Protein AF-A0A2N5HA12-F1 (afdb_monomer)

Sequence (154 aa):
MLQVNRSPIEVMDVTLKYIGFDLKGAIQGSKHILGKIHMCPIIVNPYKSICLFPYKSTRKEDCVWFNPEHIVKSKAHRFKTEVELSNGVSIIIDLKRFYLINKIQAALQLKKIASERGNHPHSLSDYLALEKVKPITKLKEGKYNFQSLVEFNG

Solvent-accessible surface area (backbone atoms only — not comparable to full-atom values): 9301 Å² total; per-residue (Å²): 132,91,84,67,102,57,53,61,57,55,53,51,34,51,55,19,45,75,77,75,42,50,52,68,58,32,47,52,52,36,35,70,74,71,40,99,63,80,67,61,32,30,65,65,33,74,94,77,62,40,35,36,30,44,84,48,61,71,88,42,84,87,39,54,71,43,46,58,88,42,52,72,47,76,44,77,47,89,79,19,18,36,36,34,31,75,86,78,51,71,46,79,42,96,42,46,47,69,63,52,52,55,51,40,50,52,30,51,51,49,44,50,54,52,50,52,61,74,67,43,90,67,56,74,66,56,61,67,56,54,79,74,61,82,76,84,46,77,42,98,85,72,46,64,55,67,75,79,66,69,82,78,72,133

pLDDT: mean 83.91, std 14.59, range [36.16, 97.62]

Structure (mmCIF, N/CA/C/O backbone):
data_AF-A0A2N5HA12-F1
#
_entry.id   AF-A0A2N5HA12-F1
#
loop_
_atom_site.group_PDB
_atom_site.id
_atom_site.type_symbol
_atom_site.label_atom_id
_atom_site.label_alt_id
_atom_site.label_comp_id
_atom_site.label_asym_id
_atom_site.label_entity_id
_atom_site.label_seq_id
_atom_site.pdbx_PDB_ins_code
_atom_site.Cartn_x
_atom_site.Cartn_y
_atom_site.Cartn_z
_atom_site.occupancy
_atom_site.B_iso_or_equiv
_atom_site.auth_seq_id
_atom_site.auth_comp_id
_atom_site.auth_asym_id
_atom_site.auth_atom_id
_atom_site.pdbx_PDB_model_num
ATOM 1 N N . MET A 1 1 ? -25.022 -5.285 -1.638 1.00 36.16 1 MET A N 1
ATOM 2 C CA . MET A 1 1 ? -23.661 -5.726 -1.255 1.00 36.16 1 MET A CA 1
ATOM 3 C C . MET A 1 1 ? -23.358 -6.999 -2.022 1.00 36.16 1 MET A C 1
ATOM 5 O O . MET A 1 1 ? -24.156 -7.920 -1.937 1.00 36.16 1 MET A O 1
ATOM 9 N N . LEU A 1 2 ? -22.278 -7.046 -2.803 1.00 42.00 2 LEU A N 1
ATOM 10 C CA . LEU A 1 2 ? -21.825 -8.290 -3.436 1.00 42.00 2 LEU A CA 1
ATOM 11 C C . LEU A 1 2 ? -21.057 -9.098 -2.386 1.00 42.00 2 LEU A C 1
ATOM 13 O O . LEU A 1 2 ? -19.971 -8.695 -1.975 1.00 42.00 2 LEU A O 1
ATOM 17 N N . GLN A 1 3 ? -21.648 -10.192 -1.913 1.00 44.94 3 GLN A N 1
ATOM 18 C CA . GLN A 1 3 ? -21.006 -11.112 -0.981 1.00 44.94 3 GLN A CA 1
ATOM 19 C C . GLN A 1 3 ? -20.256 -12.166 -1.802 1.00 44.94 3 GLN A C 1
ATOM 21 O O . GLN A 1 3 ? -20.861 -12.908 -2.572 1.00 44.94 3 GLN A O 1
ATOM 26 N N . VAL A 1 4 ? -18.928 -12.188 -1.694 1.00 60.69 4 VAL A N 1
ATOM 27 C CA . VAL A 1 4 ? -18.072 -13.138 -2.414 1.00 60.69 4 VAL A CA 1
ATOM 28 C C . VAL A 1 4 ? -17.590 -14.184 -1.410 1.00 60.69 4 VAL A C 1
ATOM 30 O O . VAL A 1 4 ? -16.972 -13.820 -0.414 1.00 60.69 4 VAL A O 1
ATOM 33 N N . ASN A 1 5 ? -17.839 -15.475 -1.664 1.00 72.88 5 ASN A N 1
ATOM 34 C CA . ASN A 1 5 ? -17.323 -16.598 -0.857 1.00 72.88 5 ASN A CA 1
ATOM 35 C C . ASN A 1 5 ? -15.824 -16.839 -1.123 1.00 72.88 5 ASN A C 1
ATOM 37 O O . ASN A 1 5 ? -15.420 -17.925 -1.531 1.00 72.88 5 ASN A O 1
ATOM 41 N N . ARG A 1 6 ? -15.004 -15.795 -0.993 1.00 73.81 6 ARG A N 1
ATOM 42 C CA . ARG A 1 6 ? -13.553 -15.833 -1.204 1.00 73.81 6 ARG A CA 1
ATOM 43 C C . ARG A 1 6 ? -12.874 -14.927 -0.190 1.00 73.81 6 ARG A C 1
ATOM 45 O O . ARG A 1 6 ? -13.390 -13.860 0.138 1.00 73.81 6 ARG A O 1
ATOM 52 N N . SER A 1 7 ? -11.704 -15.334 0.279 1.00 79.25 7 SER A N 1
ATOM 53 C CA . SER A 1 7 ? -10.860 -14.505 1.134 1.00 79.25 7 SER A CA 1
ATOM 54 C C . SER A 1 7 ? -10.412 -13.229 0.398 1.00 79.25 7 SER A C 1
ATOM 56 O O . SER A 1 7 ? -10.308 -13.223 -0.835 1.00 79.25 7 SER A O 1
ATOM 58 N N . PRO A 1 8 ? -10.068 -12.142 1.116 1.00 78.88 8 PRO A N 1
ATOM 59 C CA . PRO A 1 8 ? -9.571 -10.916 0.488 1.00 78.88 8 PRO A CA 1
ATOM 60 C C . PRO A 1 8 ? -8.365 -11.142 -0.437 1.00 78.88 8 PRO A C 1
ATOM 62 O O . PRO A 1 8 ? -8.245 -10.486 -1.468 1.00 78.88 8 PRO A O 1
ATOM 65 N N . ILE A 1 9 ? -7.483 -12.090 -0.098 1.00 82.56 9 ILE A N 1
ATOM 66 C CA . ILE A 1 9 ? -6.333 -12.466 -0.936 1.00 82.56 9 ILE A CA 1
ATOM 67 C C . ILE A 1 9 ? -6.787 -13.089 -2.257 1.00 82.56 9 ILE A C 1
ATOM 69 O O . ILE A 1 9 ? -6.270 -12.712 -3.304 1.00 82.56 9 ILE A O 1
ATOM 73 N N . GLU A 1 10 ? -7.747 -14.011 -2.227 1.00 84.19 10 GLU A N 1
ATOM 74 C CA . GLU A 1 10 ? -8.238 -14.680 -3.437 1.00 84.19 10 GLU A CA 1
ATOM 75 C C . GLU A 1 10 ? -8.959 -13.707 -4.367 1.00 84.19 10 GLU A C 1
ATOM 77 O O . GLU A 1 10 ? -8.793 -13.776 -5.582 1.00 84.19 10 GLU A O 1
ATOM 82 N N . VAL A 1 11 ? -9.730 -12.765 -3.815 1.00 84.25 11 VAL A N 1
ATOM 83 C CA . VAL A 1 11 ? -10.377 -11.711 -4.612 1.00 84.25 11 VAL A CA 1
ATOM 84 C C . VAL A 1 11 ? -9.329 -10.843 -5.315 1.00 84.25 11 VAL A C 1
ATOM 86 O O . VAL A 1 11 ? -9.462 -10.558 -6.507 1.00 84.25 11 VAL A O 1
ATOM 89 N N . MET A 1 12 ? -8.266 -10.458 -4.606 1.00 85.38 12 MET A N 1
ATOM 90 C CA . MET A 1 12 ? -7.161 -9.675 -5.169 1.00 85.38 12 MET A CA 1
ATOM 91 C C . MET A 1 12 ? -6.402 -10.450 -6.251 1.00 85.38 12 MET A C 1
ATOM 93 O O . MET A 1 12 ? -6.125 -9.904 -7.316 1.00 85.38 12 MET A O 1
ATOM 97 N N . ASP A 1 13 ? -6.103 -11.724 -6.000 1.00 87.88 13 ASP A N 1
ATOM 98 C CA . ASP A 1 13 ? -5.396 -12.594 -6.940 1.00 87.88 13 ASP A CA 1
ATOM 99 C C . ASP A 1 13 ? -6.196 -12.815 -8.229 1.00 87.88 13 ASP A C 1
ATOM 101 O O . ASP A 1 13 ? -5.670 -12.657 -9.327 1.00 87.88 13 ASP A O 1
ATOM 105 N N . VAL A 1 14 ? -7.499 -13.077 -8.114 1.00 87.69 14 VAL A N 1
ATOM 106 C CA . VAL A 1 14 ? -8.395 -13.224 -9.271 1.00 87.69 14 VAL A CA 1
ATOM 107 C C . VAL A 1 14 ? -8.505 -11.918 -10.058 1.00 87.69 14 VAL A C 1
ATOM 109 O O . VAL A 1 14 ? -8.490 -11.946 -11.287 1.00 87.69 14 VAL A O 1
ATOM 112 N N . THR A 1 15 ? -8.572 -10.775 -9.368 1.00 86.88 15 THR A N 1
ATOM 113 C CA . THR A 1 15 ? -8.620 -9.451 -10.009 1.00 86.88 15 THR A CA 1
ATOM 114 C C . THR A 1 15 ? -7.354 -9.184 -10.820 1.00 86.88 15 THR A C 1
ATOM 116 O O . THR A 1 15 ? -7.444 -8.743 -11.962 1.00 86.88 15 THR A O 1
ATOM 119 N N . LEU A 1 16 ? -6.180 -9.481 -10.256 1.00 89.50 16 LEU A N 1
ATOM 120 C CA . LEU A 1 16 ? -4.899 -9.339 -10.947 1.00 89.50 16 LEU A CA 1
ATOM 121 C C . LEU A 1 16 ? -4.790 -10.301 -12.132 1.00 89.50 16 LEU A C 1
ATOM 123 O O . LEU A 1 16 ? -4.440 -9.875 -13.229 1.00 89.50 16 LEU A O 1
ATOM 127 N N . LYS A 1 17 ? -5.169 -11.570 -11.955 1.00 91.50 17 LYS A N 1
ATOM 128 C CA . LYS A 1 17 ? -5.131 -12.570 -13.031 1.00 91.50 17 LYS A CA 1
ATOM 129 C C . LYS A 1 17 ? -6.021 -12.195 -14.207 1.00 91.50 17 LYS A C 1
ATOM 131 O O . LYS A 1 17 ? -5.615 -12.381 -15.349 1.00 91.50 17 LYS A O 1
ATOM 136 N N . TYR A 1 18 ? -7.191 -11.613 -13.942 1.00 89.06 18 TYR A N 1
ATOM 137 C CA . TYR A 1 18 ? -8.108 -11.153 -14.986 1.00 89.06 18 TYR A CA 1
ATOM 138 C C . TYR A 1 18 ? -7.469 -10.127 -15.937 1.00 89.06 18 TYR A C 1
ATOM 140 O O . TYR A 1 18 ? -7.750 -10.141 -17.130 1.00 89.06 18 TYR A O 1
ATOM 148 N N . ILE A 1 19 ? -6.581 -9.266 -15.431 1.00 87.19 19 ILE A N 1
ATOM 149 C CA . ILE A 1 19 ? -5.858 -8.270 -16.238 1.00 87.19 19 ILE A CA 1
ATOM 150 C C . ILE A 1 19 ? -4.439 -8.718 -16.636 1.00 87.19 19 ILE A C 1
ATOM 152 O O . ILE A 1 19 ? -3.655 -7.895 -17.101 1.00 87.19 19 ILE A O 1
ATOM 156 N N . GLY A 1 20 ? -4.097 -10.000 -16.456 1.00 88.19 20 GLY A N 1
ATOM 157 C CA . GLY A 1 20 ? -2.808 -10.572 -16.868 1.00 88.19 20 GLY A CA 1
ATOM 158 C C . GLY A 1 20 ? -1.658 -10.412 -15.866 1.00 88.19 20 GLY A C 1
ATOM 159 O O . GLY A 1 20 ? -0.499 -10.552 -16.244 1.00 88.19 20 GLY A O 1
ATOM 160 N N . PHE A 1 21 ? -1.952 -10.128 -14.596 1.00 89.81 21 PHE A N 1
ATOM 161 C CA . PHE A 1 21 ? -0.961 -9.973 -13.527 1.00 89.81 21 PHE A CA 1
ATOM 162 C C . PHE A 1 21 ? -1.081 -11.078 -12.469 1.00 89.81 21 PHE A C 1
ATOM 164 O O . PHE A 1 21 ? -2.075 -11.792 -12.387 1.00 89.81 21 PHE A O 1
ATOM 171 N N . ASP A 1 22 ? -0.064 -11.196 -11.617 1.00 89.56 22 ASP A N 1
ATOM 172 C CA . ASP A 1 22 ? -0.016 -12.160 -10.515 1.00 89.56 22 ASP A CA 1
ATOM 173 C C . ASP A 1 22 ? 0.204 -11.441 -9.175 1.00 89.56 22 ASP A C 1
ATOM 175 O O . ASP A 1 22 ? 1.027 -10.524 -9.072 1.00 89.56 22 ASP A O 1
ATOM 179 N N . LEU A 1 23 ? -0.517 -11.863 -8.129 1.00 89.06 23 LEU A N 1
ATOM 180 C CA . LEU A 1 23 ? -0.441 -11.240 -6.805 1.00 89.06 23 LEU A CA 1
ATOM 181 C C . LEU A 1 23 ? 0.951 -11.348 -6.182 1.00 89.06 23 LEU A C 1
ATOM 183 O O . LEU A 1 23 ? 1.442 -10.383 -5.589 1.00 89.06 23 LEU A O 1
ATOM 187 N N . LYS A 1 24 ? 1.612 -12.501 -6.318 1.00 90.31 24 LYS A N 1
ATOM 188 C CA . LYS A 1 24 ? 2.966 -12.692 -5.789 1.00 90.31 24 LYS A CA 1
ATOM 189 C C . LYS A 1 24 ? 3.946 -11.785 -6.532 1.00 90.31 24 LYS A C 1
ATOM 191 O O . LYS A 1 24 ? 4.742 -11.118 -5.874 1.00 90.31 24 LYS A O 1
ATOM 196 N N . GLY A 1 25 ? 3.850 -11.694 -7.857 1.00 90.31 25 GLY A N 1
ATOM 197 C CA . GLY A 1 25 ? 4.621 -10.758 -8.676 1.00 90.31 25 GLY A CA 1
ATOM 198 C C . GLY A 1 25 ? 4.427 -9.303 -8.243 1.00 90.31 25 GLY A C 1
ATOM 199 O O . GLY A 1 25 ? 5.407 -8.604 -7.984 1.00 90.31 25 GLY A O 1
ATOM 200 N N . ALA A 1 26 ? 3.177 -8.868 -8.056 1.00 92.00 26 ALA A N 1
ATOM 201 C CA . ALA A 1 26 ? 2.855 -7.511 -7.612 1.00 92.00 26 ALA A CA 1
ATOM 202 C C . ALA A 1 26 ? 3.454 -7.188 -6.230 1.00 92.00 26 ALA A C 1
ATOM 204 O O . ALA A 1 26 ? 4.037 -6.118 -6.033 1.00 92.00 26 ALA A O 1
ATOM 205 N N . ILE A 1 27 ? 3.379 -8.127 -5.280 1.00 91.81 27 ILE A N 1
ATOM 206 C CA . ILE A 1 27 ? 3.996 -7.985 -3.952 1.00 91.81 27 ILE A CA 1
ATOM 207 C C . ILE A 1 27 ? 5.521 -7.880 -4.061 1.00 91.81 27 ILE A C 1
ATOM 209 O O . ILE A 1 27 ? 6.125 -7.042 -3.390 1.00 91.81 27 ILE A O 1
ATOM 213 N N . GLN A 1 28 ? 6.159 -8.725 -4.876 1.00 91.88 28 GLN A N 1
ATOM 214 C CA . GLN A 1 28 ? 7.618 -8.719 -5.014 1.00 91.88 28 GLN A CA 1
ATOM 215 C C . GLN A 1 28 ? 8.121 -7.454 -5.710 1.00 91.88 28 GLN A C 1
ATOM 217 O O . GLN A 1 28 ? 9.058 -6.834 -5.215 1.00 91.88 28 GLN A O 1
ATOM 222 N N . GLY A 1 29 ? 7.459 -7.013 -6.782 1.00 91.62 29 GLY A N 1
ATOM 223 C CA . GLY A 1 29 ? 7.779 -5.748 -7.444 1.00 91.62 29 GLY A CA 1
ATOM 224 C C . GLY A 1 29 ? 7.639 -4.554 -6.499 1.00 91.62 29 GLY A C 1
ATOM 225 O O . GLY A 1 29 ? 8.510 -3.688 -6.445 1.00 91.62 29 GLY A O 1
ATOM 226 N N . SER A 1 30 ? 6.599 -4.551 -5.664 1.00 93.44 30 SER A N 1
ATOM 227 C CA . SER A 1 30 ? 6.388 -3.486 -4.678 1.00 93.44 30 SER A CA 1
ATOM 228 C C . SER A 1 30 ? 7.478 -3.461 -3.600 1.00 93.44 30 SER A C 1
ATOM 230 O O . SER A 1 30 ? 7.952 -2.387 -3.232 1.00 93.44 30 SER A O 1
ATOM 232 N N . LYS A 1 31 ? 7.956 -4.628 -3.144 1.00 93.06 31 LYS A N 1
ATOM 233 C CA . LYS A 1 31 ? 9.124 -4.726 -2.248 1.00 93.06 31 LYS A CA 1
ATOM 234 C C . LYS A 1 31 ? 10.429 -4.309 -2.921 1.00 93.06 31 LYS A C 1
ATOM 236 O O . LYS A 1 31 ? 11.286 -3.742 -2.257 1.00 93.06 31 LYS A O 1
ATOM 241 N N . HIS A 1 32 ? 10.592 -4.568 -4.215 1.00 91.19 32 HIS A N 1
ATOM 242 C CA . HIS A 1 32 ? 11.760 -4.095 -4.965 1.00 91.19 32 HIS A CA 1
ATOM 243 C C . HIS A 1 32 ? 11.788 -2.566 -5.051 1.00 91.19 32 HIS A C 1
ATOM 245 O O . HIS A 1 32 ? 12.841 -1.950 -4.932 1.00 91.19 32 HIS A O 1
ATOM 251 N N . ILE A 1 33 ? 10.618 -1.940 -5.205 1.00 91.50 33 ILE A N 1
ATOM 252 C CA . ILE A 1 33 ? 10.482 -0.480 -5.274 1.00 91.50 33 ILE A CA 1
ATOM 253 C C . ILE A 1 33 ? 10.642 0.178 -3.897 1.00 91.50 33 ILE A C 1
ATOM 255 O O . ILE A 1 33 ? 11.342 1.180 -3.776 1.00 91.50 33 ILE A O 1
ATOM 259 N N . LEU A 1 34 ? 9.980 -0.355 -2.868 1.00 92.44 34 LEU A N 1
ATOM 260 C CA . LEU A 1 34 ? 9.909 0.266 -1.539 1.00 92.44 34 LEU A CA 1
ATOM 261 C C . LEU A 1 34 ? 10.950 -0.262 -0.539 1.00 92.44 34 LEU A C 1
ATOM 263 O O . LEU A 1 34 ? 11.069 0.271 0.563 1.00 92.44 34 LEU A O 1
ATOM 267 N N . GLY A 1 35 ? 11.675 -1.326 -0.878 1.00 90.19 35 GLY A N 1
ATOM 268 C CA . GLY A 1 35 ? 12.582 -2.024 0.029 1.00 90.19 35 GLY A CA 1
ATOM 269 C C . GLY A 1 35 ? 11.869 -2.951 1.025 1.00 90.19 35 GLY A C 1
ATOM 270 O O . GLY A 1 35 ? 10.791 -3.501 0.774 1.00 90.19 35 GLY A O 1
ATOM 271 N N . LYS A 1 36 ? 12.498 -3.166 2.190 1.00 82.06 36 LYS A N 1
ATOM 272 C CA . LYS A 1 36 ? 11.984 -4.057 3.246 1.00 82.06 36 LYS A CA 1
ATOM 273 C C . LYS A 1 36 ? 10.772 -3.436 3.948 1.00 82.06 36 LYS A C 1
ATOM 275 O O . LYS A 1 36 ? 10.907 -2.785 4.979 1.00 82.06 36 LYS A O 1
ATOM 280 N N . ILE A 1 37 ? 9.580 -3.691 3.411 1.00 84.25 37 ILE A N 1
ATOM 281 C CA . ILE A 1 37 ? 8.303 -3.275 3.997 1.00 84.25 37 ILE A CA 1
ATOM 282 C C . ILE A 1 37 ? 7.401 -4.480 4.301 1.00 84.25 37 ILE A C 1
ATOM 284 O O . ILE A 1 37 ? 7.222 -5.392 3.487 1.00 84.25 37 ILE A O 1
ATOM 288 N N . HIS A 1 38 ? 6.807 -4.482 5.494 1.00 79.75 38 HIS A N 1
ATOM 289 C CA . HIS A 1 38 ? 5.766 -5.436 5.877 1.00 79.75 38 HIS A CA 1
ATOM 290 C C . HIS A 1 38 ? 4.393 -4.925 5.438 1.00 79.75 38 HIS A C 1
ATOM 292 O O . HIS A 1 38 ? 4.134 -3.727 5.514 1.00 79.75 38 HIS A O 1
ATOM 298 N N . MET A 1 39 ? 3.485 -5.833 5.049 1.00 84.75 39 MET A N 1
ATOM 299 C CA . MET A 1 39 ? 2.133 -5.471 4.580 1.00 84.75 39 MET A CA 1
ATOM 300 C C . MET A 1 39 ? 2.194 -4.461 3.423 1.00 84.75 39 MET A C 1
ATOM 302 O O . MET A 1 39 ? 1.641 -3.365 3.502 1.00 84.75 39 MET A O 1
ATOM 306 N N . CYS A 1 40 ? 2.954 -4.840 2.394 1.00 88.62 40 CYS A N 1
ATOM 307 C CA . CYS A 1 40 ? 3.303 -3.993 1.264 1.00 88.62 40 CYS A CA 1
ATOM 308 C C . CYS A 1 40 ? 2.043 -3.547 0.492 1.00 88.62 40 CYS A C 1
ATOM 310 O O . CYS A 1 40 ? 1.162 -4.385 0.266 1.00 88.62 40 CYS A O 1
ATOM 312 N N . PRO A 1 41 ? 1.941 -2.266 0.091 1.00 95.12 41 PRO A N 1
ATOM 313 C CA . PRO A 1 41 ? 0.977 -1.854 -0.925 1.00 95.12 41 PRO A CA 1
ATOM 314 C C . PRO A 1 41 ? 1.257 -2.575 -2.247 1.00 95.12 41 PRO A C 1
ATOM 316 O O . PRO A 1 41 ? 2.381 -3.015 -2.475 1.00 95.12 41 PRO A O 1
ATOM 319 N N . ILE A 1 42 ? 0.256 -2.688 -3.118 1.00 95.06 42 ILE A N 1
ATOM 320 C CA . ILE A 1 42 ? 0.416 -3.272 -4.451 1.00 95.06 42 ILE A CA 1
ATOM 321 C C . ILE A 1 42 ? -0.321 -2.455 -5.510 1.00 95.06 42 ILE A C 1
ATOM 323 O O . ILE A 1 42 ? -1.389 -1.894 -5.253 1.00 95.06 42 ILE A O 1
ATOM 327 N N . ILE A 1 43 ? 0.223 -2.444 -6.724 1.00 93.88 43 ILE A N 1
ATOM 328 C CA . ILE A 1 43 ? -0.484 -1.948 -7.905 1.00 93.88 43 ILE A CA 1
ATOM 329 C C . ILE A 1 43 ? -1.433 -3.045 -8.388 1.00 93.88 43 ILE A C 1
ATOM 331 O O . ILE A 1 43 ? -0.990 -4.109 -8.810 1.00 93.88 43 ILE A O 1
ATOM 335 N N . VAL A 1 44 ? -2.738 -2.787 -8.295 1.00 91.88 44 VAL A N 1
ATOM 336 C CA . VAL A 1 44 ? -3.800 -3.727 -8.692 1.00 91.88 44 VAL A CA 1
ATOM 337 C C . VAL A 1 44 ? -4.205 -3.537 -10.141 1.00 91.88 44 VAL A C 1
ATOM 339 O O . VAL A 1 44 ? -4.615 -4.484 -10.793 1.00 91.88 44 VAL A O 1
ATOM 342 N N . ASN A 1 45 ? -4.101 -2.316 -10.655 1.00 89.06 45 ASN A N 1
ATOM 343 C CA . ASN A 1 45 ? -4.329 -2.039 -12.063 1.00 89.06 45 ASN A CA 1
ATOM 344 C C . ASN A 1 45 ? -3.327 -0.974 -12.516 1.00 89.06 45 ASN A C 1
ATOM 346 O O . ASN A 1 45 ? -3.518 0.194 -12.172 1.00 89.06 45 ASN A O 1
ATOM 350 N N . PRO A 1 46 ? -2.267 -1.341 -13.254 1.00 84.06 46 PRO A N 1
ATOM 351 C CA . PRO A 1 46 ? -1.264 -0.375 -13.688 1.00 84.06 46 PRO A CA 1
ATOM 352 C C . PRO A 1 46 ? -1.822 0.623 -14.706 1.00 84.06 46 PRO A C 1
ATOM 354 O O . PRO A 1 46 ? -1.516 1.808 -14.606 1.00 84.06 46 PRO A O 1
ATOM 357 N N . TYR A 1 47 ? -2.720 0.191 -15.598 1.00 85.62 47 TYR A N 1
ATOM 358 C CA . TYR A 1 47 ? -3.341 1.047 -16.619 1.00 85.62 47 TYR A CA 1
ATOM 359 C C . TYR A 1 47 ? -4.170 2.186 -16.021 1.00 85.62 47 TYR A C 1
ATOM 361 O O . TYR A 1 47 ? -4.201 3.288 -16.552 1.00 85.62 47 TYR A O 1
ATOM 369 N N . LYS A 1 48 ? -4.843 1.919 -14.896 1.00 87.38 48 LYS A N 1
ATOM 370 C CA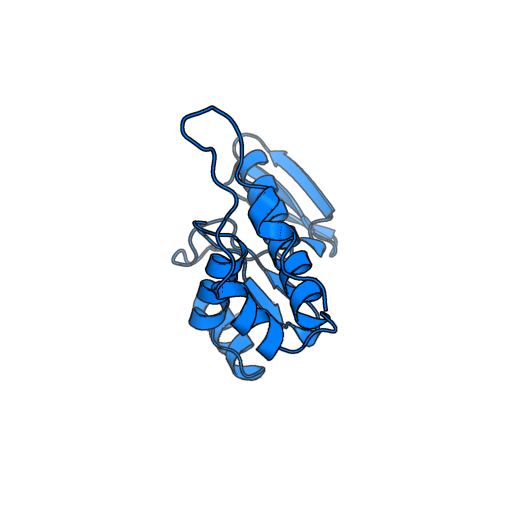 . LYS A 1 48 ? -5.606 2.920 -14.132 1.00 87.38 48 LYS A CA 1
ATOM 371 C C . LYS A 1 48 ? -4.835 3.460 -12.925 1.00 87.38 48 LYS A C 1
ATOM 373 O O . LYS A 1 48 ? -5.401 4.182 -12.111 1.00 87.38 48 LYS A O 1
ATOM 378 N N . SER A 1 49 ? -3.574 3.054 -12.773 1.00 86.06 49 SER A N 1
ATOM 379 C CA . SER A 1 49 ? -2.713 3.352 -11.625 1.00 86.06 49 SER A CA 1
ATOM 380 C C . SER A 1 49 ? -3.392 3.141 -10.259 1.00 86.06 49 SER A C 1
ATOM 382 O O . SER A 1 49 ? -3.169 3.906 -9.318 1.00 86.06 49 SER A O 1
ATOM 384 N N . ILE A 1 50 ? -4.220 2.095 -10.142 1.00 92.75 50 ILE A N 1
ATOM 385 C CA . ILE A 1 50 ? -4.906 1.738 -8.896 1.00 92.75 50 ILE A CA 1
ATOM 386 C C . ILE A 1 50 ? -3.897 1.051 -7.981 1.00 92.75 50 ILE A C 1
ATOM 388 O O . ILE A 1 50 ? -3.447 -0.062 -8.259 1.00 92.75 50 ILE A O 1
ATOM 392 N N . CYS A 1 51 ? -3.575 1.712 -6.874 1.00 95.69 51 CYS A N 1
ATOM 393 C CA . CYS A 1 51 ? -2.735 1.188 -5.805 1.00 95.69 51 CYS A CA 1
ATOM 394 C C . CYS A 1 51 ? -3.613 0.866 -4.597 1.00 95.69 51 CYS A C 1
ATOM 396 O O . CYS A 1 51 ? -4.405 1.708 -4.184 1.00 95.69 51 CYS A O 1
ATOM 398 N N . LEU A 1 52 ? -3.476 -0.327 -4.021 1.00 96.06 52 LEU A N 1
ATOM 399 C CA . LEU A 1 52 ? -4.166 -0.702 -2.790 1.00 96.06 52 LEU A CA 1
ATOM 400 C C . LEU A 1 52 ? -3.160 -1.069 -1.703 1.00 96.06 52 LEU A C 1
ATOM 402 O O . LEU A 1 52 ? -2.108 -1.639 -1.984 1.00 96.06 52 LEU A O 1
ATOM 406 N N . PHE A 1 53 ? -3.504 -0.806 -0.444 1.00 95.56 53 PHE A N 1
ATOM 407 C CA . PHE A 1 53 ? -2.694 -1.218 0.698 1.00 95.56 53 PHE A CA 1
ATOM 408 C C . PHE A 1 53 ? -3.543 -1.828 1.817 1.00 95.56 53 PHE A C 1
ATOM 410 O O . PHE A 1 53 ? -4.650 -1.351 2.083 1.00 95.56 53 PHE A O 1
ATOM 417 N N . PRO A 1 54 ? -3.037 -2.854 2.521 1.00 94.12 54 PRO A N 1
ATOM 418 C CA . PRO A 1 54 ? -3.759 -3.457 3.628 1.00 94.12 54 PRO A CA 1
ATOM 419 C C . PRO A 1 54 ? -3.443 -2.739 4.950 1.00 94.12 54 PRO A C 1
ATOM 421 O O . PRO A 1 54 ? -2.285 -2.426 5.269 1.00 94.12 54 PRO A O 1
ATOM 424 N N . TYR A 1 55 ? -4.464 -2.503 5.781 1.00 92.25 55 TYR A N 1
ATOM 425 C CA . TYR A 1 55 ? -4.237 -1.883 7.096 1.00 92.25 55 TYR A CA 1
ATOM 426 C C . TYR A 1 55 ? -3.707 -2.868 8.150 1.00 92.25 55 TYR A C 1
ATOM 428 O O . TYR A 1 55 ? -3.050 -2.446 9.100 1.00 92.25 55 TYR A O 1
ATOM 436 N N . LYS A 1 56 ? -3.917 -4.175 7.952 1.00 90.44 56 LYS A N 1
ATOM 437 C CA . LYS A 1 56 ? -3.387 -5.264 8.791 1.00 90.44 56 LYS A CA 1
ATOM 438 C C . LYS A 1 56 ? -2.943 -6.454 7.939 1.00 90.44 56 LYS A C 1
ATOM 440 O O . LYS A 1 56 ? -2.893 -6.359 6.719 1.00 90.44 56 LYS A O 1
ATOM 445 N N . SER A 1 57 ? -2.553 -7.556 8.580 1.00 88.19 57 SER A N 1
ATOM 446 C CA . SER A 1 57 ? -2.092 -8.754 7.871 1.00 88.19 57 SER A CA 1
ATOM 447 C C . SER A 1 57 ? -3.160 -9.274 6.912 1.00 88.19 57 SER A C 1
ATOM 449 O O . SER A 1 57 ? -4.297 -9.502 7.317 1.00 88.19 57 SER A O 1
ATOM 451 N N . THR A 1 58 ? -2.759 -9.534 5.669 1.00 83.81 58 THR A N 1
ATOM 452 C CA . THR A 1 58 ? -3.621 -10.060 4.601 1.00 83.81 58 THR A CA 1
ATOM 453 C C . THR A 1 58 ? -4.117 -11.479 4.872 1.00 83.81 58 THR A C 1
ATOM 455 O O . THR A 1 58 ? -5.068 -11.922 4.244 1.00 83.81 58 THR A O 1
ATOM 458 N N . ARG A 1 59 ? -3.492 -12.183 5.826 1.00 83.75 59 ARG A N 1
ATOM 459 C CA . ARG A 1 59 ? -3.929 -13.505 6.298 1.00 83.75 59 ARG A CA 1
ATOM 460 C C . ARG A 1 59 ? -5.143 -13.442 7.229 1.00 83.75 59 ARG A C 1
ATOM 462 O O . ARG A 1 59 ? -5.694 -14.486 7.545 1.00 83.75 59 ARG A O 1
ATOM 469 N N . LYS A 1 60 ? -5.514 -12.256 7.721 1.00 84.75 60 LYS A N 1
ATOM 470 C CA . LYS A 1 60 ? -6.708 -12.088 8.553 1.00 84.75 60 LYS A CA 1
ATOM 471 C C . LYS A 1 60 ? -7.937 -11.919 7.662 1.00 84.75 60 LYS A C 1
ATOM 473 O O . LYS A 1 60 ? -7.900 -11.123 6.726 1.00 84.75 60 LYS A O 1
ATOM 478 N N . GLU A 1 61 ? -9.017 -12.621 7.986 1.00 81.75 61 GLU A N 1
ATOM 479 C CA . GLU A 1 61 ? -10.275 -12.595 7.221 1.00 81.75 61 GLU A CA 1
ATOM 480 C C . GLU A 1 61 ? -10.909 -11.201 7.176 1.00 81.75 61 GLU A C 1
ATOM 482 O O . GLU A 1 61 ? -11.471 -10.789 6.168 1.00 81.75 61 GLU A O 1
ATOM 487 N N . ASP A 1 62 ? -10.731 -10.428 8.243 1.00 84.62 62 ASP A N 1
ATOM 488 C CA . ASP A 1 62 ? -11.254 -9.075 8.401 1.00 84.62 62 ASP A CA 1
ATOM 489 C C . ASP A 1 62 ? -10.305 -7.989 7.840 1.00 84.62 62 ASP A C 1
ATOM 491 O O . ASP A 1 62 ? -10.412 -6.804 8.185 1.00 84.62 62 ASP A O 1
ATOM 495 N N . CYS A 1 63 ? -9.321 -8.377 7.017 1.00 87.06 63 CYS A N 1
ATOM 496 C CA . CYS A 1 63 ? -8.376 -7.461 6.383 1.00 87.06 63 CYS A CA 1
ATOM 497 C C . CYS A 1 63 ? -9.052 -6.614 5.300 1.00 87.06 63 CYS A C 1
ATOM 499 O O . CYS A 1 63 ? -9.486 -7.121 4.270 1.00 87.06 63 CYS A O 1
ATOM 501 N N . VAL A 1 64 ? -9.035 -5.294 5.494 1.00 89.38 64 VAL A N 1
ATOM 502 C CA . VAL A 1 64 ? -9.500 -4.321 4.499 1.00 89.38 64 VAL A CA 1
ATOM 503 C C . VAL A 1 64 ? -8.306 -3.759 3.735 1.00 89.38 64 VAL A C 1
ATOM 505 O O . VAL A 1 64 ? -7.262 -3.444 4.321 1.00 89.38 64 VAL A O 1
ATOM 508 N N . TRP A 1 65 ? -8.488 -3.625 2.427 1.00 92.88 65 TRP A N 1
ATOM 509 C CA . TRP A 1 65 ? -7.566 -2.945 1.532 1.00 92.88 65 TRP A CA 1
ATOM 510 C C . TRP A 1 65 ? -8.123 -1.573 1.177 1.00 92.88 65 TRP A C 1
ATOM 512 O O . TRP A 1 65 ? -9.280 -1.448 0.783 1.00 92.88 65 TRP A O 1
ATOM 522 N N . PHE A 1 66 ? -7.292 -0.548 1.314 1.00 95.31 66 PHE A N 1
ATOM 523 C CA . PHE A 1 66 ? -7.654 0.825 1.001 1.00 95.31 66 PHE A CA 1
ATOM 524 C C . PHE A 1 66 ? -6.951 1.284 -0.268 1.00 95.31 66 PHE A C 1
ATOM 526 O O . PHE A 1 66 ? -5.773 0.992 -0.468 1.00 95.31 66 PHE A O 1
ATOM 533 N N . ASN A 1 67 ? -7.659 2.057 -1.088 1.00 96.00 67 ASN A N 1
ATOM 534 C CA . ASN A 1 67 ? -7.028 2.902 -2.092 1.00 96.00 67 ASN A CA 1
ATOM 535 C C . ASN A 1 67 ? -6.640 4.229 -1.410 1.00 96.00 67 ASN A C 1
ATOM 537 O O . ASN A 1 67 ? -7.535 4.887 -0.870 1.00 96.00 67 ASN A O 1
ATOM 541 N N . PRO A 1 68 ? -5.354 4.637 -1.410 1.00 96.56 68 PRO A N 1
ATOM 542 C CA . PRO A 1 68 ? -4.926 5.862 -0.742 1.00 96.56 68 PRO A CA 1
ATOM 543 C C . PRO A 1 68 ? -5.590 7.121 -1.314 1.00 96.56 68 PRO A C 1
ATOM 545 O O . PRO A 1 68 ? -5.768 8.081 -0.575 1.00 96.56 68 PRO A O 1
ATOM 548 N N . GLU A 1 69 ? -6.004 7.116 -2.582 1.00 95.81 69 GLU A 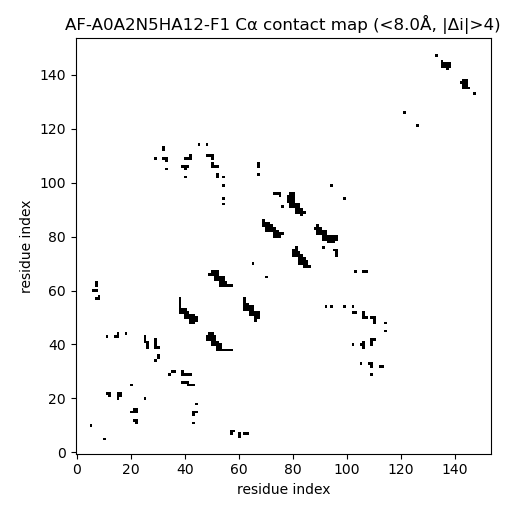N 1
ATOM 549 C CA . GLU A 1 69 ? -6.642 8.268 -3.238 1.00 95.81 69 GLU A CA 1
ATOM 550 C C . GLU A 1 69 ? -8.098 8.465 -2.830 1.00 95.81 69 GLU A C 1
ATOM 552 O O . GLU A 1 69 ? -8.638 9.561 -2.943 1.00 95.81 69 GLU A O 1
ATOM 557 N N . HIS A 1 70 ? -8.739 7.406 -2.339 1.00 96.44 70 HIS A N 1
ATOM 558 C CA . HIS A 1 70 ? -10.121 7.464 -1.878 1.00 96.44 70 HIS A CA 1
ATOM 559 C C . HIS A 1 70 ? -10.231 7.714 -0.373 1.00 96.44 70 HIS A C 1
ATOM 561 O O . HIS A 1 70 ? -11.349 7.743 0.138 1.00 96.44 70 HIS A O 1
ATOM 567 N N . ILE A 1 71 ? -9.114 7.904 0.339 1.00 96.88 71 ILE A N 1
ATOM 568 C CA . ILE A 1 71 ? -9.118 8.338 1.739 1.00 96.88 71 ILE A CA 1
ATOM 569 C C . ILE A 1 71 ? -9.167 9.864 1.765 1.00 96.88 71 ILE A C 1
ATOM 571 O O . ILE A 1 71 ? -8.192 10.532 1.434 1.00 96.88 71 ILE A O 1
ATOM 575 N N . VAL A 1 72 ? -10.298 10.412 2.202 1.00 97.06 72 VAL A N 1
ATOM 576 C CA . VAL A 1 72 ? -10.519 11.862 2.284 1.00 97.06 72 VAL A CA 1
ATOM 577 C C . VAL A 1 72 ? -9.906 12.406 3.567 1.00 97.06 72 VAL A C 1
ATOM 579 O O . VAL A 1 72 ? -9.144 13.373 3.551 1.00 97.06 72 VAL A O 1
ATOM 582 N N . LYS A 1 73 ? -10.223 11.773 4.701 1.00 95.44 73 LYS A N 1
ATOM 583 C CA . LYS A 1 73 ? -9.743 12.172 6.028 1.00 95.44 73 LYS A CA 1
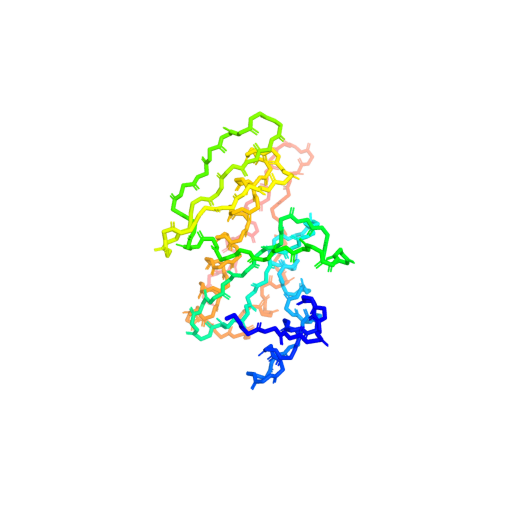ATOM 584 C C . LYS A 1 73 ? -9.464 10.947 6.887 1.00 95.44 73 LYS A C 1
ATOM 586 O O . LYS A 1 73 ? -10.116 9.913 6.777 1.00 95.44 73 LYS A O 1
ATOM 591 N N . SER A 1 74 ? -8.503 11.090 7.794 1.00 96.00 74 SER A N 1
ATOM 592 C CA . SER A 1 74 ? -8.301 10.154 8.897 1.00 96.00 74 SER A CA 1
ATOM 593 C C . SER A 1 74 ? -8.236 10.917 10.212 1.00 96.00 74 SER A C 1
ATOM 595 O O . SER A 1 74 ? -7.516 11.917 10.323 1.00 96.00 74 SER A O 1
ATOM 597 N N . LYS A 1 75 ? -8.980 10.455 11.216 1.00 96.00 75 LYS A N 1
ATOM 598 C CA . LYS A 1 75 ? -9.062 11.076 12.544 1.00 96.00 75 LYS A CA 1
ATOM 599 C C . LYS A 1 75 ? -8.766 10.040 13.620 1.00 96.00 75 LYS A C 1
ATOM 601 O O . LYS A 1 75 ? -9.111 8.868 13.487 1.00 96.00 75 LYS A O 1
ATOM 606 N N . ALA A 1 76 ? -8.086 10.467 14.680 1.00 95.44 76 ALA A N 1
ATOM 607 C CA . ALA A 1 76 ? -7.868 9.601 15.829 1.00 95.44 76 ALA A CA 1
ATOM 608 C C . ALA A 1 76 ? -9.212 9.337 16.520 1.00 95.44 76 ALA A C 1
ATOM 610 O O . ALA A 1 76 ? -9.975 10.267 16.766 1.00 95.44 76 ALA A O 1
ATOM 611 N N . HIS A 1 77 ? -9.484 8.075 16.840 1.00 92.81 77 HIS A N 1
ATOM 612 C CA . HIS A 1 77 ? -10.694 7.653 17.532 1.00 92.81 77 HIS A CA 1
ATOM 613 C C . HIS A 1 77 ? -10.293 6.739 18.694 1.00 92.81 77 HIS A C 1
ATOM 615 O O . HIS A 1 77 ? -10.191 5.521 18.544 1.00 92.81 77 HIS A O 1
ATOM 621 N N . ARG A 1 78 ? -10.001 7.325 19.863 1.00 90.69 78 ARG A N 1
ATOM 622 C CA . ARG A 1 78 ? -9.378 6.620 21.004 1.00 90.69 78 ARG A CA 1
ATOM 623 C C . ARG A 1 78 ? -8.068 5.930 20.571 1.00 90.69 78 ARG A C 1
ATOM 625 O O . ARG A 1 78 ? -7.167 6.593 20.067 1.00 90.69 78 ARG A O 1
ATOM 632 N N . PHE A 1 79 ? -7.966 4.607 20.728 1.00 90.50 79 PHE A N 1
ATOM 633 C CA . PHE A 1 79 ? -6.827 3.789 20.281 1.00 90.50 79 PHE A CA 1
ATOM 634 C C . PHE A 1 79 ? -6.937 3.311 18.821 1.00 90.50 79 PHE A C 1
ATOM 636 O O . PHE A 1 79 ? -6.070 2.582 18.342 1.00 90.50 79 PHE A O 1
ATOM 643 N N . LYS A 1 80 ? -7.990 3.736 18.119 1.00 96.06 80 LYS A N 1
ATOM 644 C CA . LYS A 1 80 ? -8.341 3.369 16.746 1.00 96.06 80 LYS A CA 1
ATOM 645 C C . LYS A 1 80 ? -8.255 4.585 15.823 1.00 96.06 80 LYS A C 1
ATOM 647 O O . LYS A 1 80 ? -7.939 5.699 16.253 1.00 96.06 80 LYS A O 1
ATOM 652 N N . THR A 1 81 ? -8.552 4.377 14.545 1.00 97.38 81 THR A N 1
ATOM 653 C CA . THR A 1 81 ? -8.645 5.454 13.552 1.00 97.38 81 THR A CA 1
ATOM 654 C C . THR A 1 81 ? -9.968 5.371 12.822 1.00 97.38 81 THR A C 1
ATOM 656 O O . THR A 1 81 ? -10.338 4.304 12.343 1.00 97.38 81 THR A O 1
ATOM 659 N N . GLU A 1 82 ? -10.654 6.501 12.714 1.00 97.62 82 GLU A N 1
ATOM 660 C CA . GLU A 1 82 ? -11.775 6.671 11.798 1.00 97.62 82 GLU A CA 1
ATOM 661 C C . GLU A 1 82 ? -11.238 7.140 10.442 1.00 97.62 82 GLU A C 1
ATOM 663 O O . GLU A 1 82 ? -10.452 8.092 10.372 1.00 97.62 82 GLU A O 1
ATOM 668 N N . VAL A 1 83 ? -11.633 6.447 9.378 1.00 97.56 83 VAL A N 1
ATOM 669 C CA . VAL A 1 83 ? -11.219 6.696 7.996 1.00 97.56 83 VAL A CA 1
ATOM 670 C C . VAL A 1 83 ? -12.453 7.049 7.182 1.00 97.56 83 VAL A C 1
ATOM 672 O O . VAL A 1 83 ? -13.328 6.207 7.007 1.00 97.56 83 VAL A O 1
ATOM 675 N N . GLU A 1 84 ? -12.499 8.279 6.686 1.00 97.44 84 GLU A N 1
ATOM 676 C CA . GLU A 1 84 ? -13.557 8.799 5.819 1.00 97.44 84 GLU A CA 1
ATOM 677 C C . GLU A 1 84 ? -13.165 8.563 4.357 1.00 97.44 84 GLU A C 1
ATOM 679 O O . GLU A 1 84 ? -12.086 8.982 3.917 1.00 97.44 84 GLU A O 1
ATOM 684 N N . LEU A 1 85 ? -14.027 7.873 3.613 1.00 96.88 85 LEU A N 1
ATOM 685 C CA . LEU A 1 85 ? -13.814 7.522 2.215 1.00 96.88 85 LEU A CA 1
ATOM 686 C C . LEU A 1 85 ? -14.564 8.471 1.275 1.00 96.88 85 LEU A C 1
ATOM 688 O O . LEU A 1 85 ? -15.592 9.045 1.622 1.00 96.88 85 LEU A O 1
ATOM 692 N N . SER A 1 86 ? -14.079 8.592 0.039 1.00 96.06 86 SER A N 1
ATOM 693 C CA . SER A 1 86 ? -14.645 9.496 -0.982 1.00 96.06 86 SER A CA 1
ATOM 694 C C . SER A 1 86 ? -16.099 9.209 -1.380 1.00 96.06 86 SER A C 1
ATOM 696 O O . SER A 1 86 ? -16.742 10.053 -1.991 1.00 96.06 86 SER A O 1
ATOM 698 N N . ASN A 1 87 ? -16.636 8.042 -1.016 1.00 93.00 87 ASN A N 1
ATOM 699 C CA . ASN A 1 87 ? -18.045 7.691 -1.202 1.00 93.00 87 ASN A CA 1
ATOM 700 C C . ASN A 1 87 ? -18.941 8.130 -0.023 1.00 93.00 87 ASN A C 1
ATOM 702 O O . ASN A 1 87 ? -20.094 7.712 0.044 1.00 93.00 87 ASN A O 1
ATOM 706 N N . GLY A 1 88 ? -18.414 8.911 0.925 1.00 92.94 88 GLY A N 1
ATOM 707 C CA . GLY A 1 88 ? -19.132 9.375 2.115 1.00 92.94 88 GLY A CA 1
ATOM 708 C C . GLY A 1 88 ? -19.225 8.347 3.246 1.00 92.94 88 GLY A C 1
ATOM 709 O O . GLY A 1 88 ? -19.813 8.643 4.283 1.00 92.94 88 GLY A O 1
ATOM 710 N N . VAL A 1 89 ? -18.654 7.148 3.081 1.00 94.31 89 VAL A N 1
ATOM 711 C CA . VAL A 1 89 ? -18.642 6.111 4.123 1.00 94.31 89 VAL A CA 1
ATOM 712 C C . VAL A 1 89 ? -17.437 6.297 5.042 1.00 94.31 89 VAL A C 1
ATOM 714 O O . VAL A 1 89 ? -16.310 6.455 4.574 1.00 94.31 89 VAL A O 1
ATOM 717 N N . SER A 1 90 ? -17.661 6.184 6.352 1.00 95.38 90 SER A N 1
ATOM 718 C CA . SER A 1 90 ? -16.595 6.110 7.356 1.00 95.38 90 SER A CA 1
ATOM 719 C C . SER A 1 90 ? -16.439 4.693 7.907 1.00 95.38 90 SER A C 1
ATOM 721 O O . SER A 1 90 ? -17.422 4.011 8.191 1.00 95.38 90 SER A O 1
ATOM 723 N N . ILE A 1 91 ? -15.193 4.255 8.101 1.00 95.12 91 ILE A N 1
ATOM 724 C CA . ILE A 1 91 ? -14.849 2.985 8.758 1.00 95.12 91 ILE A CA 1
ATOM 725 C C . ILE A 1 91 ? -13.915 3.249 9.937 1.00 95.12 91 ILE A C 1
ATOM 727 O O . ILE A 1 91 ? -12.940 3.990 9.821 1.00 95.12 91 ILE A O 1
ATOM 731 N N . ILE A 1 92 ? -14.168 2.579 11.062 1.00 96.19 92 ILE A N 1
ATOM 732 C CA . ILE A 1 92 ? -13.258 2.565 12.211 1.00 96.19 92 ILE A CA 1
ATOM 733 C C . ILE A 1 92 ? -12.351 1.338 12.109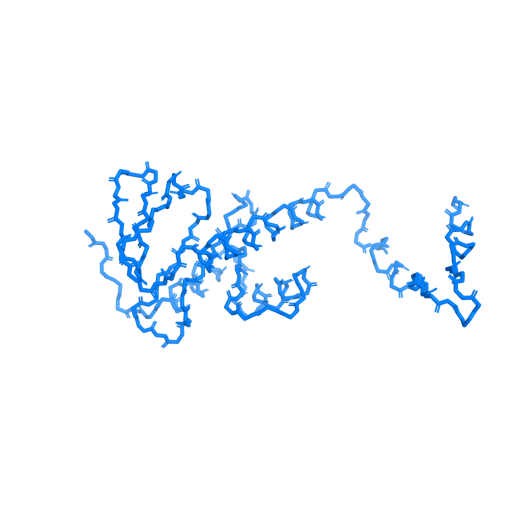 1.00 96.19 92 ILE A C 1
ATOM 735 O O . ILE A 1 92 ? -12.823 0.202 12.139 1.00 96.19 92 ILE A O 1
ATO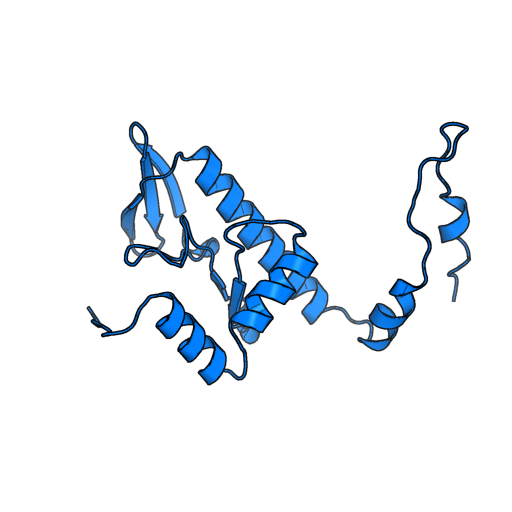M 739 N N . ILE A 1 93 ? -11.041 1.562 12.032 1.00 95.19 93 ILE A N 1
ATOM 740 C CA . ILE A 1 93 ? -10.030 0.501 11.990 1.00 95.19 93 ILE A CA 1
ATOM 741 C C . ILE A 1 93 ? -9.238 0.416 13.290 1.00 95.19 93 ILE A C 1
ATOM 743 O O . ILE A 1 93 ? -8.914 1.429 13.914 1.00 95.19 93 ILE A O 1
ATOM 747 N N . ASP A 1 94 ? -8.862 -0.806 13.663 1.00 94.56 94 ASP A N 1
ATOM 748 C CA . ASP A 1 94 ? -8.007 -1.071 14.820 1.00 94.56 94 ASP A CA 1
ATOM 749 C C . ASP A 1 94 ? -6.524 -0.840 14.490 1.00 94.56 94 ASP A C 1
ATOM 751 O O . ASP A 1 94 ? -5.724 -1.759 14.323 1.00 94.56 94 ASP A O 1
ATOM 755 N N . LEU A 1 95 ? -6.188 0.430 14.276 1.00 94.06 95 LEU A N 1
ATOM 756 C CA . LEU A 1 95 ? -4.844 0.901 13.977 1.00 94.06 95 LEU A CA 1
ATOM 757 C C . LEU A 1 95 ? -4.721 2.347 14.454 1.00 94.06 95 LEU A C 1
ATOM 759 O O . LEU A 1 95 ? -5.628 3.147 14.223 1.00 94.06 95 LEU A O 1
ATOM 763 N N . LYS A 1 96 ? -3.597 2.719 15.075 1.00 95.56 96 LYS A N 1
ATOM 764 C CA . LYS A 1 96 ? -3.341 4.129 15.408 1.00 95.56 96 LYS A CA 1
ATOM 765 C C . LYS A 1 96 ? -3.125 4.944 14.133 1.00 95.56 96 LYS A C 1
ATOM 767 O O . LYS A 1 96 ? -2.447 4.488 13.209 1.00 95.56 96 LYS A O 1
ATOM 772 N N . ARG A 1 97 ? -3.610 6.189 14.131 1.00 95.88 97 ARG A N 1
ATOM 773 C CA . ARG A 1 97 ? -3.590 7.078 12.957 1.00 95.88 97 ARG A CA 1
ATOM 774 C C . ARG A 1 97 ? -2.196 7.236 12.356 1.00 95.88 97 ARG A C 1
ATOM 776 O O . ARG A 1 97 ? -2.057 7.195 11.143 1.00 95.88 97 ARG A O 1
ATOM 783 N N . PHE A 1 98 ? -1.166 7.345 13.194 1.00 94.81 98 PHE A N 1
ATOM 784 C CA . PHE A 1 98 ? 0.227 7.435 12.748 1.00 94.81 98 PHE A CA 1
ATOM 785 C C . PHE A 1 98 ? 0.634 6.274 11.822 1.00 94.81 98 PHE A C 1
ATOM 787 O O . PHE A 1 98 ? 1.150 6.499 10.732 1.00 94.81 98 PHE A O 1
ATOM 794 N N . TYR A 1 99 ? 0.330 5.030 12.203 1.00 94.50 99 TYR A N 1
ATOM 795 C CA . TYR A 1 99 ? 0.655 3.867 11.375 1.00 94.50 99 TYR A CA 1
ATOM 796 C C . TYR A 1 99 ? -0.168 3.819 10.086 1.00 94.50 99 TYR A C 1
ATOM 798 O O . TYR A 1 99 ? 0.334 3.350 9.066 1.00 94.50 99 TYR A O 1
ATOM 806 N N . LEU A 1 100 ? -1.413 4.306 10.113 1.00 95.56 100 LEU A N 1
ATOM 807 C CA . LEU A 1 100 ? -2.216 4.438 8.899 1.00 95.56 100 LEU A CA 1
ATOM 808 C C . LEU A 1 100 ? -1.576 5.435 7.925 1.00 95.56 100 LEU A C 1
ATOM 810 O O . LEU A 1 100 ? -1.433 5.109 6.751 1.00 95.56 100 LEU A O 1
ATOM 814 N N . ILE A 1 101 ? -1.153 6.610 8.403 1.00 95.81 101 ILE A N 1
ATOM 815 C CA . ILE A 1 101 ? -0.494 7.624 7.566 1.00 95.81 101 ILE A CA 1
ATOM 816 C C . ILE A 1 101 ? 0.762 7.055 6.900 1.00 95.81 101 ILE A C 1
ATOM 818 O O . ILE A 1 101 ? 0.914 7.207 5.692 1.00 95.81 101 ILE A O 1
ATOM 822 N N . ASN A 1 102 ? 1.598 6.316 7.635 1.00 95.06 102 ASN A N 1
ATOM 823 C CA . ASN A 1 102 ? 2.790 5.687 7.055 1.00 95.06 102 ASN A CA 1
ATOM 824 C C . ASN A 1 102 ? 2.432 4.695 5.934 1.00 95.06 102 ASN A C 1
ATOM 8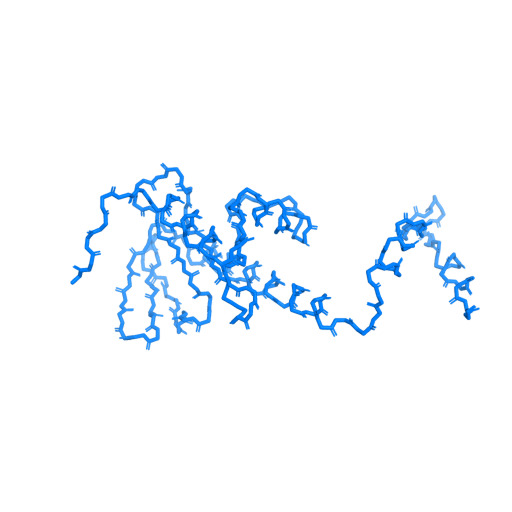26 O O . ASN A 1 102 ? 3.116 4.625 4.916 1.00 95.06 102 ASN A O 1
ATOM 830 N N . LYS A 1 103 ? 1.337 3.939 6.092 1.00 95.69 103 LYS A N 1
ATOM 831 C CA . LYS A 1 103 ? 0.847 3.019 5.053 1.00 95.69 103 LYS A CA 1
ATOM 832 C C . LYS A 1 103 ? 0.324 3.761 3.821 1.00 95.69 103 LYS A C 1
ATOM 834 O O . LYS A 1 103 ? 0.631 3.349 2.706 1.00 95.69 103 LYS A O 1
ATOM 839 N N . ILE A 1 104 ? -0.412 4.859 4.017 1.00 96.56 104 ILE A N 1
ATOM 840 C CA . ILE A 1 104 ? -0.882 5.729 2.928 1.00 96.56 104 ILE A CA 1
ATOM 841 C C . ILE A 1 104 ? 0.317 6.291 2.160 1.00 96.56 104 ILE A C 1
ATOM 843 O O . ILE A 1 104 ? 0.360 6.196 0.937 1.00 96.56 104 ILE A O 1
ATOM 847 N N . GLN A 1 105 ? 1.315 6.821 2.869 1.00 96.00 105 GLN A N 1
ATOM 848 C CA . GLN A 1 105 ? 2.524 7.379 2.264 1.00 96.00 105 GLN A CA 1
ATOM 849 C C . GLN A 1 105 ? 3.295 6.332 1.458 1.00 96.00 105 GLN A C 1
ATOM 851 O O . GLN A 1 105 ? 3.647 6.597 0.313 1.00 96.00 105 GLN A O 1
ATOM 856 N N . ALA A 1 106 ? 3.487 5.127 2.001 1.00 96.06 106 ALA A N 1
ATOM 857 C CA . ALA A 1 106 ? 4.127 4.035 1.270 1.00 96.06 106 ALA A CA 1
ATOM 858 C C . ALA A 1 106 ? 3.351 3.658 -0.007 1.00 96.06 106 ALA A C 1
ATOM 860 O O . ALA A 1 106 ? 3.955 3.422 -1.053 1.00 96.06 106 ALA A O 1
ATOM 861 N N . ALA A 1 107 ? 2.016 3.633 0.051 1.00 97.00 107 ALA A N 1
ATOM 862 C CA . ALA A 1 107 ? 1.170 3.337 -1.104 1.00 97.00 107 ALA A CA 1
ATOM 863 C C . ALA A 1 107 ? 1.248 4.427 -2.185 1.00 97.00 107 ALA A C 1
ATOM 865 O O . ALA A 1 107 ? 1.363 4.112 -3.371 1.00 97.00 107 ALA A O 1
ATOM 866 N N . LEU A 1 108 ? 1.235 5.701 -1.784 1.00 96.69 108 LEU A N 1
ATOM 867 C CA . LEU A 1 108 ? 1.409 6.839 -2.690 1.00 96.69 108 LEU A CA 1
ATOM 868 C C . LEU A 1 108 ? 2.811 6.863 -3.309 1.00 96.69 108 LEU A C 1
ATOM 870 O O . LEU A 1 108 ? 2.945 7.103 -4.506 1.00 96.69 108 LEU A O 1
ATOM 874 N N . GLN A 1 109 ? 3.846 6.556 -2.525 1.00 95.81 109 GLN A N 1
ATOM 875 C CA . GLN A 1 109 ? 5.218 6.449 -3.013 1.00 95.81 109 GLN A CA 1
ATOM 876 C C . GLN A 1 109 ? 5.357 5.329 -4.048 1.00 95.81 109 GLN A C 1
ATOM 878 O O . GLN A 1 109 ? 5.939 5.555 -5.108 1.00 95.81 109 GLN A O 1
ATOM 883 N N . LEU A 1 110 ? 4.788 4.146 -3.781 1.00 96.19 110 LEU A N 1
ATOM 884 C CA . LEU A 1 110 ? 4.765 3.051 -4.752 1.00 96.19 110 LEU A CA 1
ATOM 885 C C . LEU A 1 110 ? 4.083 3.487 -6.046 1.00 96.19 110 LEU A C 1
ATOM 887 O O . LEU A 1 110 ? 4.648 3.294 -7.119 1.00 96.19 110 LEU A O 1
ATOM 891 N N . LYS A 1 111 ? 2.890 4.088 -5.941 1.00 95.69 111 LYS A N 1
ATOM 892 C CA . LYS A 1 111 ? 2.130 4.571 -7.099 1.00 95.69 111 LYS A CA 1
ATOM 893 C C . LYS A 1 111 ? 2.962 5.540 -7.938 1.00 95.69 111 LYS A C 1
ATOM 895 O O . LYS A 1 111 ? 3.061 5.356 -9.148 1.00 95.69 111 LYS A O 1
ATOM 900 N N . LYS A 1 112 ? 3.570 6.538 -7.291 1.00 94.25 112 LYS A N 1
ATOM 901 C CA . LYS A 1 112 ? 4.398 7.552 -7.946 1.00 94.25 112 LYS A CA 1
ATOM 902 C C . LYS A 1 112 ? 5.568 6.912 -8.697 1.00 94.25 112 LYS A C 1
ATOM 904 O O . LYS A 1 112 ? 5.653 7.064 -9.909 1.00 94.25 112 LYS A O 1
ATOM 909 N N . ILE A 1 113 ? 6.400 6.130 -8.006 1.00 92.06 113 ILE A N 1
ATOM 910 C CA . ILE A 1 113 ? 7.597 5.519 -8.607 1.00 92.06 113 ILE A CA 1
ATOM 911 C C . ILE A 1 113 ? 7.217 4.540 -9.724 1.00 92.06 113 ILE A C 1
ATOM 913 O O . ILE A 1 113 ? 7.861 4.516 -10.769 1.00 92.06 113 ILE A O 1
ATOM 917 N N . ALA A 1 114 ? 6.178 3.724 -9.527 1.00 91.00 114 ALA A N 1
ATOM 918 C CA . ALA A 1 114 ? 5.729 2.778 -10.544 1.00 91.00 114 ALA A CA 1
ATOM 919 C C . ALA A 1 114 ? 5.233 3.497 -11.808 1.00 91.00 114 ALA A C 1
ATOM 921 O O . ALA A 1 114 ? 5.565 3.077 -12.913 1.00 91.00 114 ALA A O 1
ATOM 922 N N . SER A 1 115 ? 4.491 4.598 -11.649 1.00 90.38 115 SER A N 1
ATOM 923 C CA . SER A 1 115 ? 4.038 5.416 -12.775 1.00 90.38 115 SER A CA 1
ATOM 924 C C . SER A 1 115 ? 5.199 6.110 -13.486 1.00 90.38 115 SER A C 1
ATOM 926 O O . SER A 1 115 ? 5.231 6.116 -14.711 1.00 90.38 115 SER A O 1
ATOM 928 N N . GLU A 1 116 ? 6.155 6.669 -12.742 1.00 88.56 116 GLU A N 1
ATOM 929 C CA . GLU A 1 116 ? 7.350 7.306 -13.309 1.00 88.56 116 GLU A CA 1
ATOM 930 C C . GLU A 1 116 ? 8.179 6.305 -14.117 1.00 88.56 116 GLU A C 1
ATOM 932 O O . GLU A 1 116 ? 8.582 6.613 -15.232 1.00 88.56 116 GLU A O 1
ATOM 937 N N . ARG A 1 117 ? 8.371 5.082 -13.602 1.00 86.44 117 ARG A N 1
ATOM 938 C CA . ARG A 1 117 ? 9.078 4.005 -14.314 1.00 86.44 117 ARG A CA 1
ATOM 939 C C . ARG A 1 117 ? 8.325 3.525 -15.552 1.00 86.44 117 ARG A C 1
ATOM 941 O O . ARG A 1 117 ? 8.956 3.265 -16.567 1.00 86.44 117 ARG A O 1
ATOM 948 N N . GLY A 1 118 ? 7.000 3.403 -15.475 1.00 83.88 118 GLY A N 1
ATOM 949 C CA . GLY A 1 118 ? 6.171 2.971 -16.605 1.00 83.88 118 GLY A CA 1
ATOM 950 C C . GLY A 1 118 ? 6.102 3.993 -17.744 1.00 83.88 118 GLY A C 1
ATOM 951 O O . GLY A 1 118 ? 5.960 3.602 -18.896 1.00 83.88 118 GLY A O 1
ATOM 952 N N . ASN A 1 119 ? 6.241 5.281 -17.423 1.00 82.75 119 ASN A N 1
ATOM 953 C CA . ASN A 1 119 ? 6.248 6.382 -18.389 1.00 82.75 119 ASN A CA 1
ATOM 954 C C . ASN A 1 119 ? 7.666 6.843 -18.763 1.00 82.75 119 ASN A C 1
ATOM 956 O O . ASN A 1 119 ? 7.819 7.848 -19.457 1.00 82.75 119 ASN A O 1
ATOM 960 N N . HIS A 1 120 ? 8.703 6.174 -18.255 1.00 76.75 120 HIS A N 1
ATOM 961 C CA . HIS A 1 120 ? 10.074 6.617 -18.446 1.00 76.75 120 HIS A CA 1
ATOM 962 C C . HIS A 1 120 ? 10.464 6.485 -19.930 1.00 76.75 120 HIS A C 1
ATOM 964 O O . HIS A 1 120 ? 10.255 5.422 -20.512 1.00 76.75 120 HIS A O 1
ATOM 970 N N . PRO A 1 121 ? 11.031 7.536 -20.552 1.00 64.81 121 PRO A N 1
ATOM 971 C CA . PRO A 1 121 ? 11.295 7.553 -21.993 1.00 64.81 121 PRO A CA 1
ATOM 972 C C . PRO A 1 121 ? 12.459 6.641 -22.406 1.00 64.81 121 PRO A C 1
ATOM 974 O O . PRO A 1 121 ? 12.564 6.273 -23.573 1.00 64.81 121 PRO A O 1
ATOM 977 N N . HIS A 1 122 ? 13.334 6.281 -21.463 1.00 66.44 122 HIS A N 1
ATOM 978 C CA . HIS A 1 122 ? 14.449 5.371 -21.715 1.00 66.44 122 HIS A CA 1
ATOM 979 C C . HIS A 1 122 ? 13.985 3.918 -21.754 1.00 66.44 122 HIS A C 1
ATOM 981 O O . HIS A 1 122 ? 13.088 3.516 -21.008 1.00 66.44 122 HIS A O 1
ATOM 987 N N . SER A 1 123 ? 14.622 3.121 -22.608 1.00 63.03 123 SER A N 1
ATOM 988 C CA . SER A 1 123 ? 14.240 1.728 -22.800 1.00 63.03 123 SER A CA 1
ATOM 989 C C . SER A 1 123 ? 14.546 0.901 -21.545 1.00 63.03 123 SER A C 1
ATOM 991 O O . SER A 1 123 ? 15.444 1.221 -20.766 1.00 63.03 123 SER A O 1
ATOM 993 N N . LEU A 1 124 ? 13.842 -0.220 -21.358 1.00 66.56 124 LEU A N 1
ATOM 994 C CA . LEU A 1 124 ? 14.180 -1.214 -20.324 1.00 66.56 124 LEU A CA 1
ATOM 995 C C . LEU A 1 124 ? 15.659 -1.641 -20.385 1.00 66.56 124 LEU A C 1
ATOM 997 O O . LEU A 1 124 ? 16.241 -1.980 -19.356 1.00 66.56 124 LEU A O 1
ATOM 1001 N N . SER A 1 125 ? 16.275 -1.577 -21.568 1.00 64.69 125 SER A N 1
ATOM 1002 C CA . SER A 1 125 ? 17.696 -1.853 -21.790 1.00 64.69 125 SER A CA 1
ATOM 1003 C C . SER A 1 125 ? 18.605 -0.910 -20.994 1.00 64.69 125 SER A C 1
ATOM 1005 O O . SER A 1 125 ? 19.614 -1.355 -20.452 1.00 64.69 125 SER A O 1
ATOM 1007 N N . ASP A 1 126 ? 18.220 0.359 -20.849 1.00 65.12 126 ASP A N 1
ATOM 1008 C CA . ASP A 1 126 ? 18.995 1.361 -20.109 1.00 65.12 126 ASP A CA 1
ATOM 1009 C C . ASP A 1 126 ? 18.941 1.087 -18.599 1.00 65.12 126 ASP A C 1
ATOM 1011 O O . ASP A 1 126 ? 19.951 1.167 -17.902 1.00 65.12 126 ASP A O 1
ATOM 1015 N N . TYR A 1 127 ? 17.783 0.654 -18.087 1.00 66.25 127 TYR A N 1
ATOM 1016 C CA . TYR A 1 127 ? 17.647 0.220 -16.693 1.00 66.25 127 TYR A CA 1
ATOM 1017 C C . TYR A 1 127 ? 18.530 -0.996 -16.373 1.00 66.25 127 TYR A C 1
ATOM 1019 O O . TYR A 1 127 ? 19.179 -1.027 -15.329 1.00 66.25 127 TYR A O 1
ATOM 1027 N N . LEU A 1 128 ? 18.604 -1.971 -17.285 1.00 68.56 128 LEU A N 1
ATOM 1028 C CA . LEU A 1 128 ? 19.475 -3.143 -17.136 1.00 68.56 128 LEU A CA 1
ATOM 1029 C C . LEU A 1 128 ? 20.970 -2.774 -17.183 1.00 68.56 128 LEU A C 1
ATOM 1031 O O . LEU A 1 128 ? 21.794 -3.457 -16.576 1.00 68.56 128 LEU A O 1
ATOM 1035 N N . ALA A 1 129 ? 21.337 -1.685 -17.864 1.00 65.88 129 ALA A N 1
ATOM 1036 C CA . ALA A 1 129 ? 22.712 -1.189 -17.897 1.00 65.88 129 ALA A CA 1
ATOM 1037 C C . ALA A 1 129 ? 23.129 -0.484 -16.587 1.00 65.88 129 ALA A C 1
ATOM 1039 O O . ALA A 1 129 ? 24.296 -0.569 -16.192 1.00 65.88 129 ALA A O 1
ATOM 1040 N N . LEU A 1 130 ? 22.186 0.155 -15.880 1.00 60.62 130 LEU A N 1
ATOM 1041 C CA . LEU A 1 130 ? 22.433 0.902 -14.636 1.00 60.62 130 LEU A CA 1
ATOM 1042 C C . LEU A 1 130 ? 22.820 0.024 -13.435 1.00 60.62 130 LEU A C 1
ATOM 1044 O O . LEU A 1 130 ? 23.441 0.528 -12.499 1.00 60.62 130 LEU A O 1
ATOM 1048 N N . GLU A 1 131 ? 22.545 -1.285 -13.460 1.00 57.78 131 GLU A N 1
ATOM 1049 C CA . GLU A 1 131 ? 22.992 -2.218 -12.407 1.00 57.78 131 GLU A CA 1
ATOM 1050 C C . GLU A 1 131 ? 24.528 -2.308 -12.282 1.00 57.78 131 GLU A C 1
ATOM 1052 O O . GLU A 1 131 ? 25.045 -2.855 -11.308 1.00 57.78 131 GLU A O 1
ATOM 1057 N N . LYS A 1 132 ? 25.277 -1.732 -13.233 1.00 56.28 132 LYS A N 1
ATOM 1058 C CA . LYS A 1 132 ? 26.747 -1.694 -13.233 1.00 56.28 132 LYS A CA 1
ATOM 1059 C C . LYS A 1 132 ? 27.351 -0.454 -12.556 1.00 56.28 132 LYS A C 1
ATOM 1061 O O . LYS A 1 132 ? 28.571 -0.396 -12.400 1.00 56.28 132 LYS A O 1
ATOM 1066 N N . VAL A 1 133 ? 26.547 0.533 -12.144 1.00 59.44 133 VAL A N 1
ATOM 1067 C CA . VAL A 1 133 ? 27.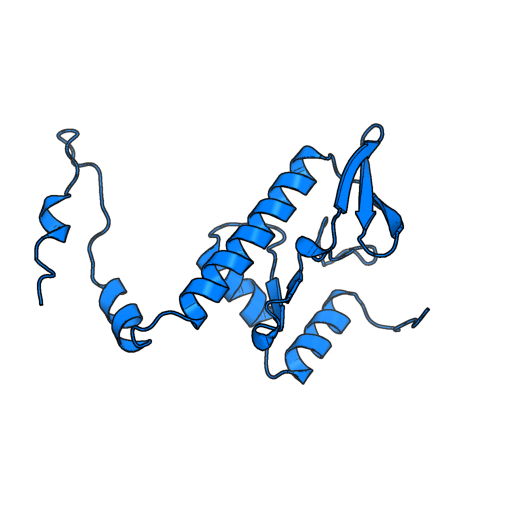053 1.782 -11.542 1.00 59.44 133 VAL A CA 1
ATOM 1068 C C . VAL A 1 133 ? 27.347 1.579 -10.053 1.00 59.44 133 VAL A C 1
ATOM 1070 O O . VAL A 1 133 ? 26.483 1.170 -9.277 1.00 59.44 133 VAL A O 1
ATOM 1073 N N . LYS A 1 134 ? 28.583 1.877 -9.629 1.00 59.66 134 LYS A N 1
ATOM 1074 C CA . LYS A 1 134 ? 28.988 1.753 -8.219 1.00 59.66 134 LYS A CA 1
ATOM 1075 C C . LYS A 1 134 ? 28.183 2.731 -7.347 1.00 59.66 134 LYS A C 1
ATOM 1077 O O . LYS A 1 134 ? 28.155 3.922 -7.659 1.00 59.66 134 LYS A O 1
ATOM 1082 N N . PRO A 1 135 ? 27.574 2.275 -6.237 1.00 64.19 135 PRO A N 1
ATOM 1083 C CA . PRO A 1 135 ? 26.792 3.143 -5.368 1.00 64.19 135 PRO A CA 1
ATOM 1084 C C . PRO A 1 135 ? 27.665 4.213 -4.710 1.00 64.19 135 PRO A C 1
ATOM 1086 O O . PRO A 1 135 ? 28.863 4.016 -4.466 1.00 64.19 135 PRO A O 1
ATOM 1089 N N . ILE A 1 136 ? 27.038 5.342 -4.370 1.00 74.69 136 ILE A N 1
ATOM 1090 C CA . ILE A 1 136 ? 27.707 6.376 -3.587 1.00 74.69 136 ILE A CA 1
ATOM 1091 C C . ILE A 1 136 ? 27.953 5.818 -2.183 1.00 74.69 136 ILE A C 1
ATOM 1093 O O . ILE A 1 136 ? 27.020 5.468 -1.461 1.00 74.69 136 ILE A O 1
ATOM 1097 N N . THR A 1 137 ? 29.217 5.723 -1.796 1.00 76.19 137 THR A N 1
ATOM 1098 C CA . THR A 1 137 ? 29.658 5.197 -0.507 1.00 76.19 137 THR A CA 1
ATOM 1099 C C . THR A 1 137 ? 30.590 6.186 0.171 1.00 76.19 137 THR A C 1
ATOM 1101 O O . THR A 1 137 ? 31.382 6.885 -0.467 1.00 76.19 137 THR A O 1
ATOM 1104 N N . LYS A 1 138 ? 30.465 6.266 1.498 1.00 77.75 138 LYS A N 1
ATOM 1105 C CA . LYS A 1 138 ? 31.352 7.079 2.323 1.00 77.75 138 LYS A CA 1
ATOM 1106 C C . LYS A 1 138 ? 32.698 6.367 2.431 1.00 77.75 138 LYS A C 1
ATOM 1108 O O . LYS A 1 138 ? 32.780 5.255 2.949 1.00 77.75 138 LYS A O 1
ATOM 1113 N N . LEU A 1 139 ? 33.738 7.011 1.926 1.00 79.94 139 LEU A N 1
ATOM 1114 C CA . LEU A 1 139 ? 35.115 6.551 2.002 1.00 79.94 139 LEU A CA 1
ATOM 1115 C C . LEU A 1 139 ? 35.642 6.709 3.433 1.00 79.94 139 LEU A C 1
ATOM 1117 O O . LEU A 1 139 ? 35.125 7.501 4.227 1.00 79.94 139 LEU A O 1
ATOM 1121 N N . LYS A 1 140 ? 36.712 5.973 3.756 1.00 74.75 140 LYS A N 1
ATOM 1122 C CA . LYS A 1 140 ? 37.353 5.984 5.086 1.00 74.75 140 LYS A 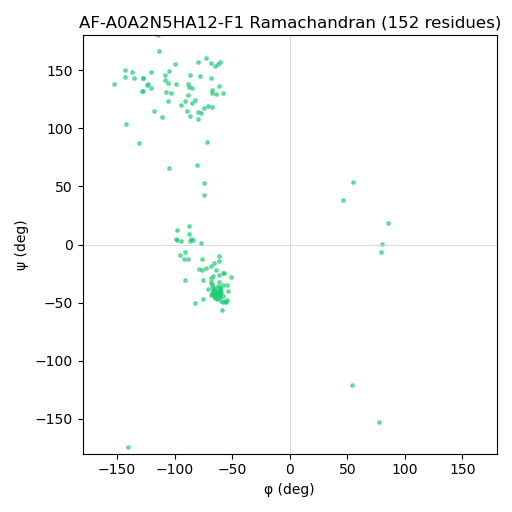CA 1
ATOM 1123 C C . LYS A 1 140 ? 37.805 7.384 5.528 1.00 74.75 140 LYS A C 1
ATOM 1125 O O . LYS A 1 140 ? 37.866 7.659 6.717 1.00 74.75 140 LYS A O 1
ATOM 1130 N N . GLU A 1 141 ? 38.040 8.275 4.572 1.00 77.00 141 GLU A N 1
ATOM 1131 C CA . GLU A 1 141 ? 38.454 9.670 4.769 1.00 77.00 141 GLU A CA 1
ATOM 1132 C C . GLU A 1 141 ? 37.279 10.634 5.028 1.00 77.00 141 GLU A C 1
ATOM 1134 O O . GLU A 1 141 ? 37.459 11.847 5.070 1.00 77.00 141 GLU A O 1
ATOM 1139 N N . GLY A 1 142 ? 36.045 10.130 5.132 1.00 74.44 142 GLY A N 1
ATOM 1140 C CA . GLY A 1 142 ? 34.843 10.950 5.313 1.00 74.44 142 GLY A CA 1
ATOM 1141 C C . GLY A 1 142 ? 34.314 11.607 4.033 1.00 74.44 142 GLY A C 1
ATOM 1142 O O . GLY A 1 142 ? 33.220 12.170 4.056 1.00 74.44 142 GLY A O 1
ATOM 1143 N N . LYS A 1 143 ? 35.046 11.487 2.920 1.00 77.12 143 LYS A N 1
ATOM 1144 C CA . LYS A 1 143 ? 34.631 11.902 1.573 1.00 77.12 143 LYS A CA 1
ATOM 1145 C C . LYS A 1 143 ? 33.698 10.864 0.943 1.00 77.12 143 LYS A C 1
ATOM 1147 O O . LYS A 1 143 ? 33.729 9.695 1.313 1.00 77.12 143 LYS A O 1
ATOM 1152 N N . TYR A 1 144 ? 32.888 11.273 -0.025 1.00 80.12 144 TYR A N 1
ATOM 1153 C CA . TYR A 1 144 ? 32.069 10.366 -0.835 1.00 80.12 144 TYR A CA 1
ATOM 1154 C C . TYR A 1 144 ? 32.681 10.227 -2.232 1.00 80.12 144 TYR A C 1
ATOM 1156 O O . TYR A 1 144 ? 33.278 11.171 -2.747 1.00 80.12 144 TYR A O 1
ATOM 1164 N N . ASN A 1 145 ? 32.506 9.070 -2.863 1.00 75.50 145 ASN A N 1
ATOM 1165 C CA . ASN A 1 145 ? 32.987 8.758 -4.216 1.00 75.50 145 ASN A CA 1
ATOM 1166 C C . ASN A 1 145 ? 32.172 9.437 -5.341 1.00 75.50 145 ASN A C 1
ATOM 1168 O O . ASN A 1 145 ? 31.901 8.818 -6.363 1.00 75.50 145 ASN A O 1
ATOM 1172 N N . PHE A 1 146 ? 31.795 10.713 -5.200 1.00 70.62 146 PHE A N 1
ATOM 1173 C CA . PHE A 1 146 ? 31.006 11.430 -6.217 1.00 70.62 146 PHE A CA 1
ATOM 1174 C C . PHE A 1 146 ? 31.675 11.472 -7.604 1.00 70.62 146 PHE A C 1
ATOM 1176 O O . PHE A 1 146 ? 30.987 11.580 -8.613 1.00 70.62 146 PHE A O 1
ATOM 1183 N N . GLN A 1 147 ? 33.004 11.346 -7.669 1.00 63.88 147 GLN A N 1
ATOM 1184 C CA . GLN A 1 147 ? 33.772 11.345 -8.919 1.00 63.88 147 GLN A CA 1
ATOM 1185 C C . GLN A 1 147 ? 33.464 10.154 -9.842 1.00 63.88 147 GLN A C 1
ATOM 1187 O O . GLN A 1 147 ? 33.643 10.284 -11.047 1.00 63.88 147 GLN A O 1
ATOM 1192 N N . SER A 1 148 ? 32.931 9.033 -9.335 1.00 56.25 148 SER A N 1
ATOM 1193 C CA . SER A 1 148 ? 32.544 7.895 -10.187 1.00 56.25 148 SER A CA 1
ATOM 1194 C C . SER A 1 148 ? 31.227 8.099 -10.950 1.00 56.25 148 SER A C 1
ATOM 1196 O O . SER A 1 148 ? 30.789 7.193 -11.648 1.00 56.25 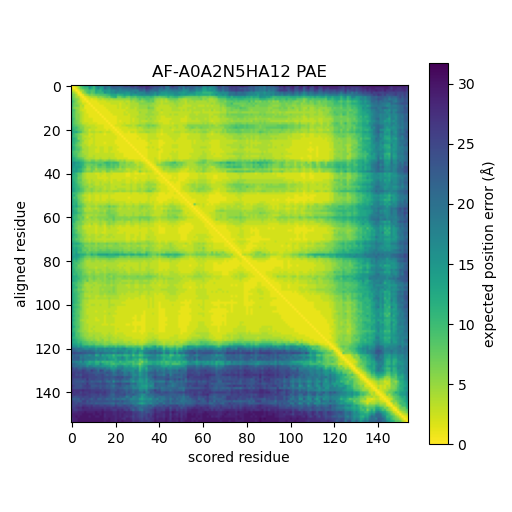148 SER A O 1
ATOM 1198 N N . LEU A 1 149 ? 30.576 9.260 -10.805 1.00 53.16 149 LEU A N 1
ATOM 1199 C CA . LEU A 1 149 ? 29.362 9.625 -11.548 1.00 53.16 149 LEU A CA 1
ATOM 1200 C C . LEU A 1 149 ? 29.660 10.386 -12.850 1.00 53.16 149 LEU A C 1
ATOM 1202 O O . LEU A 1 149 ? 28.755 10.571 -13.654 1.00 53.16 149 LEU A O 1
ATOM 1206 N N . VAL A 1 150 ? 30.901 10.848 -13.052 1.00 48.91 150 VAL A N 1
ATOM 1207 C CA . VAL A 1 150 ? 31.262 11.771 -14.147 1.00 48.91 150 VAL A CA 1
ATOM 1208 C C . VAL A 1 150 ? 31.641 11.034 -15.443 1.00 48.91 150 VAL A C 1
ATOM 1210 O O . VAL A 1 150 ? 31.680 11.643 -16.505 1.00 48.91 150 VAL A O 1
ATOM 1213 N N . GLU A 1 151 ? 31.863 9.717 -15.396 1.00 45.91 151 GLU A N 1
ATOM 1214 C CA . GLU A 1 151 ? 32.253 8.920 -16.576 1.00 45.91 151 GLU A CA 1
ATOM 1215 C C . GLU A 1 151 ? 31.073 8.430 -17.436 1.00 45.91 151 GLU A C 1
ATOM 1217 O O . GLU A 1 151 ? 31.286 7.718 -18.410 1.00 45.91 151 GLU A O 1
ATOM 1222 N N . PHE A 1 152 ? 29.833 8.826 -17.131 1.00 45.78 152 PHE A N 1
ATOM 1223 C CA . PHE A 1 152 ? 28.671 8.542 -17.982 1.00 45.78 152 PHE A CA 1
ATOM 1224 C C . PHE A 1 152 ? 28.241 9.808 -18.736 1.00 45.78 152 PHE A C 1
ATOM 1226 O O . PHE A 1 152 ? 27.181 10.375 -18.489 1.00 45.78 152 PHE A O 1
ATOM 1233 N N . ASN A 1 153 ? 29.106 10.281 -19.634 1.00 37.50 153 ASN A N 1
ATOM 1234 C CA . ASN A 1 153 ? 28.760 11.298 -20.623 1.00 37.50 153 ASN A CA 1
ATOM 1235 C C . ASN A 1 153 ? 28.746 10.653 -22.013 1.00 37.50 153 ASN A C 1
ATOM 1237 O O . ASN A 1 153 ? 29.815 10.373 -22.551 1.00 37.50 153 ASN A O 1
ATOM 1241 N N . GLY A 1 154 ? 27.545 10.508 -22.583 1.00 42.47 154 GLY A N 1
ATOM 1242 C CA . GLY A 1 154 ? 27.318 10.253 -24.012 1.00 42.47 154 GLY A CA 1
ATOM 1243 C C . GLY A 1 154 ? 27.177 8.793 -24.389 1.00 42.47 154 GLY A C 1
ATOM 1244 O O . GLY A 1 154 ? 28.219 8.169 -24.672 1.00 42.47 154 GLY A O 1
#

Nearest PDB structures (foldseek):
  3qij-assembly1_A  TM=4.994E-01  e=1.967E-01  Homo sapiens
  4z32-assembly6_F  TM=4.365E-01  e=6.170E-01  Homo sapiens
  4z32-assembly4_D  TM=4.113E-01  e=6.170E-01  Homo sapiens
  4z32-assembly2_B  TM=4.117E-01  e=6.959E-01  Homo sapiens
  4dx9-assembly26_y  TM=3.656E-01  e=5.471E-01  Homo sapiens

Radius of gyration: 19.54 Å; Cα contacts (8 Å, |Δi|>4): 189; chains: 1; bounding box: 62×29×45 Å

Foldseek 3Di:
DDDDPDAPQVVLQVLQVVVPHGPVVQQVVQCVQLPDDDQGWGQSDLVVLFIWTWPDDSPDRPIDIDGLVQFPDWDADPQWIWTQGVVRDIDIGNHGPVSVVVRSVSRVSSSVVSNCVVPPPDDVVVVVVCVPQDDFDQDPVRDTVPVSVPPPDD

InterPro domains:
  IPR010461 Competence protein ComK [PF06338] (3-117)

Mean predicted aligned error: 9.36 Å

Secondary structure (DSSP, 8-state):
----SS-HHHHHHHHHHHTT--HHHHHHHHHHHH-S-SS--EEEETTTTEEEEESS-TTSTTPPEE-GGGEEEEEEETTEEEEEETTS-EEEESS-HHHHHHHHHHHHHHHHHHHHHHT-SS-HHHHHHHTTSPPP-B-TTS-B-GGGGTT---

Organism: NCBI:txid1740721